Protein AF-A0A7S4BEU7-F1 (afdb_monomer)

Structure (mmCIF, N/CA/C/O backbone):
data_AF-A0A7S4BEU7-F1
#
_entry.id   AF-A0A7S4BEU7-F1
#
loop_
_atom_site.group_PDB
_atom_site.id
_atom_site.type_symbol
_atom_site.label_atom_id
_atom_site.label_alt_id
_atom_site.label_comp_id
_atom_site.label_asym_id
_atom_site.label_entity_id
_atom_site.label_seq_id
_atom_s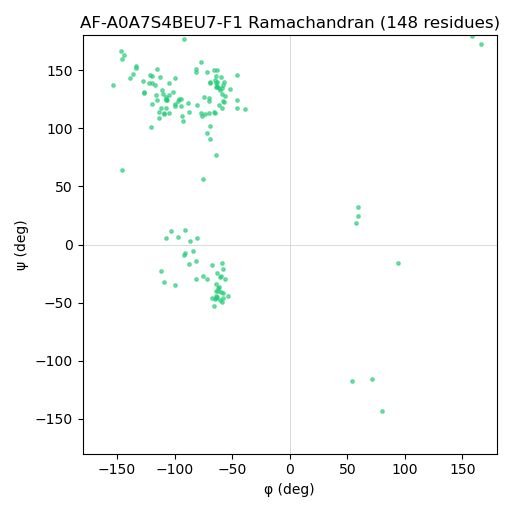ite.pdbx_PDB_ins_code
_atom_site.Cartn_x
_atom_site.Cartn_y
_atom_site.Cartn_z
_atom_site.occupancy
_atom_site.B_iso_or_equiv
_atom_site.auth_seq_id
_atom_site.auth_com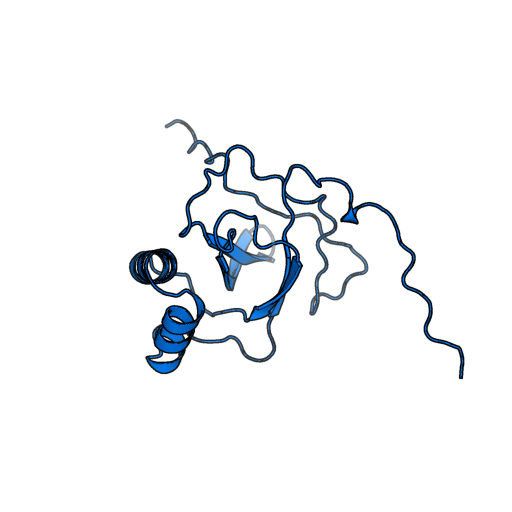p_id
_atom_site.auth_asym_id
_atom_site.auth_atom_id
_atom_site.pdbx_PDB_model_num
ATOM 1 N N . ARG A 1 1 ? 29.710 -9.993 10.370 1.00 42.00 1 ARG A N 1
ATOM 2 C CA . ARG A 1 1 ? 28.308 -9.520 10.460 1.00 42.00 1 ARG A CA 1
ATOM 3 C C . ARG A 1 1 ? 27.492 -10.382 9.515 1.00 42.00 1 ARG A C 1
ATOM 5 O O . ARG A 1 1 ? 27.773 -10.343 8.326 1.00 42.00 1 ARG A O 1
ATOM 12 N N . SER A 1 2 ? 26.581 -11.201 10.029 1.00 31.06 2 SER A N 1
ATOM 13 C CA . SER A 1 2 ? 25.666 -11.975 9.185 1.00 31.06 2 SER A CA 1
ATOM 14 C C . SER A 1 2 ? 24.747 -11.012 8.423 1.00 31.06 2 SER A C 1
ATOM 16 O O . SER A 1 2 ? 24.375 -9.982 8.997 1.00 31.06 2 SER A O 1
ATOM 18 N N . PRO A 1 3 ? 24.414 -11.279 7.148 1.00 35.97 3 PRO A N 1
ATOM 19 C CA . PRO A 1 3 ? 23.461 -10.450 6.422 1.00 35.97 3 PRO A CA 1
ATOM 20 C C . PRO A 1 3 ? 22.110 -10.458 7.155 1.00 35.97 3 PRO A C 1
ATOM 22 O O . PRO A 1 3 ? 21.751 -11.483 7.742 1.00 35.97 3 PRO A O 1
ATOM 25 N N . PRO A 1 4 ? 21.365 -9.337 7.161 1.00 43.34 4 PRO A N 1
ATOM 26 C CA . PRO A 1 4 ? 20.050 -9.291 7.781 1.00 43.34 4 PRO A CA 1
ATOM 27 C C . PRO A 1 4 ? 19.156 -10.337 7.112 1.00 43.34 4 PRO A C 1
ATOM 29 O O . PRO A 1 4 ? 18.917 -10.299 5.904 1.00 43.34 4 PRO A O 1
ATOM 32 N N . GLN A 1 5 ? 18.705 -11.303 7.905 1.00 42.28 5 GLN A N 1
ATOM 33 C CA . GLN A 1 5 ? 17.785 -12.337 7.463 1.00 42.28 5 GLN A CA 1
ATOM 34 C C . GLN A 1 5 ? 16.455 -11.651 7.133 1.00 42.28 5 GLN A C 1
ATOM 36 O O . GLN A 1 5 ? 15.827 -11.055 8.008 1.00 42.28 5 GLN A O 1
ATOM 41 N N . ARG A 1 6 ? 16.061 -11.656 5.853 1.00 52.06 6 ARG A N 1
ATOM 42 C CA . ARG A 1 6 ? 14.767 -11.109 5.423 1.00 52.06 6 ARG A CA 1
ATOM 43 C C . ARG A 1 6 ? 13.663 -11.865 6.162 1.00 52.06 6 ARG A C 1
ATOM 45 O O . ARG A 1 6 ? 13.670 -13.095 6.168 1.00 52.06 6 ARG A O 1
ATOM 52 N N . SER A 1 7 ? 12.736 -11.146 6.788 1.00 58.19 7 SER A N 1
ATOM 53 C CA . SER A 1 7 ? 11.554 -11.776 7.374 1.00 58.19 7 SER A CA 1
ATOM 54 C C . SER A 1 7 ? 10.715 -12.413 6.259 1.00 58.19 7 SER A C 1
ATOM 56 O O . SER A 1 7 ? 10.651 -11.894 5.144 1.00 58.19 7 SER A O 1
ATOM 58 N N . ALA A 1 8 ? 10.074 -13.548 6.546 1.00 64.81 8 ALA A N 1
ATOM 59 C CA . ALA A 1 8 ? 9.297 -14.319 5.565 1.00 64.81 8 ALA A CA 1
ATOM 60 C C . ALA A 1 8 ? 8.140 -13.528 4.912 1.00 64.81 8 ALA A C 1
ATOM 62 O O . ALA A 1 8 ? 7.647 -13.921 3.856 1.00 64.81 8 ALA A O 1
ATOM 63 N N . ASN A 1 9 ? 7.762 -12.393 5.510 1.00 71.25 9 ASN A N 1
ATOM 64 C CA . ASN A 1 9 ? 6.616 -11.564 5.132 1.00 71.25 9 ASN A CA 1
ATOM 65 C C . ASN A 1 9 ? 6.988 -10.376 4.230 1.00 71.25 9 ASN A C 1
ATOM 67 O O . ASN A 1 9 ? 6.144 -9.527 3.961 1.00 71.25 9 ASN A O 1
ATOM 71 N N . VAL A 1 10 ? 8.241 -10.288 3.772 1.00 80.50 10 VAL A N 1
ATOM 72 C CA . VAL A 1 10 ? 8.675 -9.272 2.805 1.00 80.50 10 VAL A CA 1
ATOM 73 C C . VAL A 1 10 ? 8.895 -9.928 1.449 1.00 80.50 10 VAL A C 1
ATOM 75 O O . VAL A 1 10 ? 9.691 -10.861 1.307 1.00 80.50 10 VAL A O 1
ATOM 78 N N . ARG A 1 11 ? 8.208 -9.407 0.433 1.00 81.44 11 ARG A N 1
ATOM 79 C CA . ARG A 1 11 ? 8.355 -9.817 -0.965 1.00 81.44 11 ARG A CA 1
ATOM 80 C C . ARG A 1 11 ? 8.794 -8.625 -1.798 1.00 81.44 11 ARG A C 1
ATOM 82 O O . ARG A 1 11 ? 8.344 -7.507 -1.574 1.00 81.44 11 ARG A O 1
ATOM 89 N N . ILE A 1 12 ? 9.710 -8.884 -2.723 1.00 81.50 12 ILE A N 1
ATOM 90 C CA . ILE A 1 12 ? 10.161 -7.909 -3.709 1.00 81.50 12 ILE A CA 1
ATOM 91 C C . ILE A 1 12 ? 9.738 -8.459 -5.061 1.00 81.50 12 ILE A C 1
ATOM 93 O O . ILE A 1 12 ? 10.088 -9.592 -5.393 1.00 81.50 12 ILE A O 1
ATOM 97 N N . THR A 1 13 ? 8.988 -7.657 -5.804 1.00 79.12 13 THR A N 1
ATOM 98 C CA . THR A 1 13 ? 8.567 -7.971 -7.162 1.00 79.12 13 THR A CA 1
ATOM 99 C C . THR A 1 13 ? 9.394 -7.134 -8.127 1.00 79.12 13 THR A C 1
ATOM 101 O O . THR A 1 13 ? 9.308 -5.908 -8.119 1.00 79.12 13 THR A O 1
ATOM 104 N N . GLU A 1 14 ? 10.234 -7.801 -8.916 1.00 75.75 14 GLU A N 1
ATOM 105 C CA . GLU A 1 14 ? 11.147 -7.153 -9.871 1.00 75.75 14 GLU A CA 1
ATOM 106 C C . GLU A 1 14 ? 10.764 -7.440 -11.327 1.00 75.75 14 GLU A C 1
ATOM 108 O O . GLU A 1 14 ? 11.112 -6.658 -12.210 1.00 75.75 14 GLU A O 1
ATOM 113 N N . SER A 1 15 ? 10.037 -8.533 -11.575 1.00 77.94 15 SER A N 1
ATOM 114 C CA . SER A 1 15 ? 9.605 -8.928 -12.913 1.00 77.94 15 SER A CA 1
ATOM 115 C C . SER A 1 15 ? 8.471 -8.028 -13.396 1.00 77.94 15 SER A C 1
ATOM 117 O O . SER A 1 15 ? 7.486 -7.807 -12.686 1.00 77.94 15 SER A O 1
ATOM 119 N N . ILE A 1 16 ? 8.666 -7.461 -14.581 1.00 80.31 16 ILE A N 1
ATOM 120 C CA . ILE A 1 16 ? 7.751 -6.541 -15.243 1.00 80.31 16 ILE A CA 1
ATOM 121 C C . ILE A 1 16 ? 7.396 -7.132 -16.603 1.00 80.31 16 ILE A C 1
ATOM 123 O O . ILE A 1 16 ? 8.268 -7.633 -17.316 1.00 80.31 16 ILE A O 1
ATOM 127 N N . GLU A 1 17 ? 6.129 -7.027 -16.978 1.00 84.44 17 GLU A N 1
ATOM 128 C CA . GLU A 1 17 ? 5.690 -7.306 -18.335 1.00 84.44 17 GLU A CA 1
ATOM 129 C C . GLU A 1 17 ? 6.329 -6.271 -19.269 1.00 84.44 17 GLU A C 1
ATOM 131 O O . GLU A 1 17 ? 6.044 -5.073 -19.181 1.00 84.44 17 GLU A O 1
ATOM 136 N N . TRP A 1 18 ? 7.233 -6.721 -20.140 1.00 79.19 18 TRP A N 1
ATOM 137 C CA . TRP A 1 18 ? 8.052 -5.840 -20.983 1.00 79.19 18 TRP A CA 1
ATOM 138 C C . TRP A 1 18 ? 7.239 -4.961 -21.936 1.00 79.19 18 TRP A C 1
ATOM 140 O O . TRP A 1 18 ? 7.681 -3.860 -22.263 1.00 79.19 18 TRP A O 1
ATOM 150 N N . ASP A 1 19 ? 6.052 -5.422 -22.333 1.00 84.56 19 ASP A N 1
ATOM 151 C CA . ASP A 1 19 ? 5.138 -4.688 -23.211 1.00 84.56 19 ASP A CA 1
ATOM 152 C C . ASP A 1 19 ? 4.251 -3.687 -22.446 1.00 84.56 19 ASP A C 1
ATOM 154 O O . ASP A 1 19 ? 3.524 -2.893 -23.053 1.00 84.56 19 ASP A O 1
ATOM 158 N N . SER A 1 20 ? 4.312 -3.678 -21.109 1.00 83.88 20 SER A N 1
ATOM 159 C CA . SER A 1 20 ? 3.570 -2.715 -20.297 1.00 83.88 20 SER A CA 1
ATOM 160 C C . SER A 1 20 ? 4.159 -1.303 -20.400 1.00 83.88 20 SER A C 1
ATOM 162 O O . SER A 1 20 ? 5.357 -1.075 -20.578 1.00 83.88 20 SER A O 1
ATOM 164 N N . SER A 1 21 ? 3.290 -0.300 -20.284 1.00 84.81 21 SER A N 1
ATOM 165 C CA . SER A 1 21 ? 3.704 1.103 -20.321 1.00 84.81 21 SER A CA 1
ATOM 166 C C . SER A 1 21 ? 4.502 1.474 -19.073 1.00 84.81 21 SER A C 1
ATOM 168 O O . SER A 1 21 ? 4.079 1.189 -17.959 1.00 84.81 21 SER A O 1
ATOM 170 N N . LEU A 1 22 ? 5.563 2.275 -19.219 1.00 80.44 22 LEU A N 1
ATOM 171 C CA . LEU A 1 22 ? 6.278 2.861 -18.072 1.00 80.44 22 LEU A CA 1
ATOM 172 C C . LEU A 1 22 ? 5.382 3.717 -17.155 1.00 80.44 22 LEU A C 1
ATOM 174 O O . LEU A 1 22 ? 5.732 3.952 -16.001 1.00 80.44 22 LEU A O 1
ATOM 178 N N . ARG A 1 23 ? 4.241 4.213 -17.656 1.00 84.25 23 ARG A N 1
ATOM 179 C CA . ARG A 1 23 ? 3.257 4.976 -16.862 1.00 84.25 23 ARG A CA 1
ATOM 180 C C . 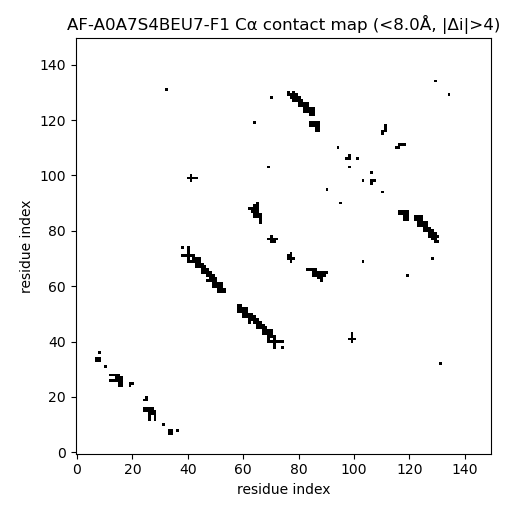ARG A 1 23 ? 2.231 4.091 -16.156 1.00 84.25 23 ARG A C 1
ATOM 182 O O . ARG A 1 23 ? 1.546 4.573 -15.263 1.00 84.25 23 ARG A O 1
ATOM 189 N N . SER A 1 24 ? 2.109 2.839 -16.577 1.00 86.69 24 SER A N 1
ATOM 190 C CA . SER A 1 24 ? 1.191 1.847 -16.023 1.00 86.69 24 SER A CA 1
ATOM 191 C C . SER A 1 24 ? 1.864 0.472 -16.087 1.00 86.69 24 SER A C 1
ATOM 193 O O . SER A 1 24 ? 1.420 -0.379 -16.864 1.00 86.69 24 SER A O 1
ATOM 195 N N . PRO A 1 25 ? 2.975 0.287 -15.350 1.00 88.25 25 PRO A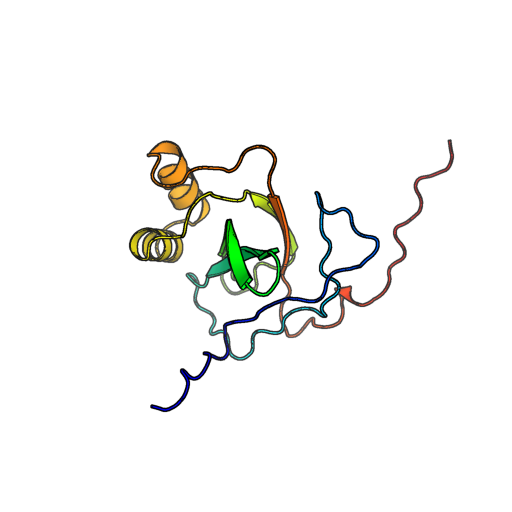 N 1
ATOM 196 C CA . PRO A 1 25 ? 3.719 -0.960 -15.374 1.00 88.25 25 PRO A CA 1
ATOM 197 C C . PRO A 1 25 ? 2.842 -2.092 -14.845 1.00 88.25 25 PRO A C 1
ATOM 199 O O . PRO A 1 25 ? 2.096 -1.914 -13.878 1.00 88.25 25 PRO A O 1
ATOM 202 N N . VAL A 1 26 ? 2.943 -3.250 -15.484 1.00 87.94 26 VAL A N 1
ATOM 203 C CA . VAL A 1 26 ? 2.300 -4.482 -15.032 1.00 87.94 26 VAL A CA 1
ATOM 204 C C . VAL A 1 26 ? 3.400 -5.413 -14.561 1.00 87.94 26 VAL A C 1
ATOM 206 O O . VAL A 1 26 ? 4.393 -5.614 -15.254 1.00 87.94 26 VAL A O 1
ATOM 209 N N . TRP A 1 27 ? 3.245 -5.952 -13.359 1.00 85.25 27 TRP A N 1
ATOM 210 C CA . TRP A 1 27 ? 4.177 -6.935 -12.828 1.00 85.25 27 TRP A CA 1
ATOM 211 C C . TRP A 1 27 ? 3.639 -8.328 -13.136 1.00 85.25 27 TRP A C 1
ATOM 213 O O . TRP A 1 27 ? 2.547 -8.681 -12.697 1.00 85.25 27 TRP A O 1
ATOM 223 N N . ASP A 1 28 ? 4.409 -9.101 -13.897 1.00 73.75 28 ASP A N 1
ATOM 224 C CA . ASP A 1 28 ? 4.078 -10.456 -14.358 1.00 73.75 28 ASP A CA 1
ATOM 225 C C . ASP A 1 28 ? 4.475 -11.540 -13.344 1.00 73.75 28 ASP A C 1
ATOM 227 O O . ASP A 1 28 ? 4.326 -12.739 -13.593 1.00 73.75 28 ASP A O 1
ATOM 231 N N . SER A 1 29 ? 4.994 -11.140 -12.179 1.00 65.50 29 SER A N 1
ATOM 232 C CA . SER A 1 29 ? 5.332 -12.091 -11.132 1.00 65.50 29 SER A CA 1
ATOM 233 C C . SER A 1 29 ? 4.086 -12.851 -10.689 1.00 65.50 29 SER A C 1
ATOM 235 O O . SER A 1 29 ? 3.071 -12.232 -10.362 1.00 65.50 29 SER A O 1
ATOM 237 N N . LEU A 1 30 ? 4.206 -14.177 -10.588 1.00 63.50 30 LEU A N 1
ATOM 238 C CA . LEU A 1 30 ? 3.213 -15.035 -9.941 1.00 63.50 30 LEU A CA 1
ATOM 239 C C . LEU A 1 30 ? 2.770 -14.435 -8.599 1.00 63.50 30 LEU A C 1
ATOM 241 O O . LEU A 1 30 ? 3.580 -13.828 -7.889 1.00 63.50 30 LEU A O 1
ATOM 245 N N . ALA A 1 31 ? 1.496 -14.634 -8.248 1.00 67.50 31 ALA A N 1
ATOM 246 C CA . ALA A 1 31 ? 0.911 -14.105 -7.022 1.00 67.50 31 ALA A CA 1
ATOM 247 C C . ALA A 1 31 ? 1.832 -14.347 -5.812 1.00 67.50 31 ALA A C 1
ATOM 249 O O . ALA A 1 31 ? 2.252 -15.471 -5.520 1.00 67.50 31 ALA A O 1
ATOM 250 N N . ALA A 1 32 ? 2.171 -13.266 -5.108 1.00 73.44 32 ALA A N 1
ATOM 251 C CA . ALA A 1 32 ? 3.083 -13.325 -3.980 1.00 73.44 32 ALA A CA 1
ATOM 252 C C . ALA A 1 32 ? 2.427 -14.072 -2.809 1.00 73.44 32 ALA A C 1
ATOM 254 O O . ALA A 1 32 ? 1.612 -13.517 -2.075 1.00 73.44 32 ALA A O 1
ATOM 255 N N . HIS A 1 33 ? 2.805 -15.334 -2.604 1.00 75.12 33 HIS A N 1
ATOM 256 C CA . HIS A 1 33 ? 2.319 -16.108 -1.467 1.00 75.12 33 HIS A CA 1
ATOM 257 C C . HIS A 1 33 ? 3.059 -15.698 -0.180 1.00 75.12 33 HIS A C 1
ATOM 259 O O . HIS A 1 33 ? 4.273 -15.911 -0.018 1.00 75.12 33 HIS A O 1
ATOM 265 N N . LEU A 1 34 ? 2.310 -15.088 0.742 1.00 76.81 34 LEU A N 1
ATOM 266 C CA . LEU A 1 34 ? 2.740 -14.794 2.106 1.00 76.81 34 LEU A CA 1
ATOM 267 C C . LEU A 1 34 ? 2.316 -15.956 3.008 1.00 76.81 34 LEU A C 1
ATOM 269 O O . LEU A 1 34 ? 1.136 -16.135 3.296 1.00 76.81 34 LEU A O 1
ATOM 273 N N . GLN A 1 35 ? 3.282 -16.776 3.414 1.00 72.19 35 GLN A N 1
ATOM 274 C CA . GLN A 1 35 ? 3.020 -17.929 4.272 1.00 72.19 35 GLN A CA 1
ATOM 275 C C . GLN A 1 35 ? 2.916 -17.504 5.735 1.00 72.19 35 GLN A C 1
ATOM 277 O O . GLN A 1 35 ? 3.611 -16.589 6.172 1.00 72.19 35 GLN A O 1
ATOM 282 N N . SER A 1 36 ? 2.095 -18.226 6.499 1.00 76.62 36 SER A N 1
ATOM 283 C CA . SER A 1 36 ? 2.020 -18.093 7.959 1.00 76.62 36 SER A CA 1
ATOM 284 C C . SER A 1 36 ? 1.631 -16.693 8.449 1.00 76.62 36 SER A C 1
ATOM 286 O O . SER A 1 36 ? 2.074 -16.273 9.515 1.00 76.62 36 SER A O 1
ATOM 288 N N . VAL A 1 37 ? 0.800 -15.970 7.690 1.00 79.75 37 VAL A N 1
ATOM 289 C CA . VAL A 1 37 ? 0.192 -14.718 8.159 1.00 79.75 37 VAL A CA 1
ATOM 290 C C . VAL A 1 37 ? -0.893 -15.076 9.182 1.00 79.75 37 VAL A C 1
ATOM 292 O O . VAL A 1 37 ? -1.882 -15.708 8.801 1.00 79.75 37 VAL A O 1
ATOM 295 N N . PRO A 1 38 ? -0.727 -14.741 10.475 1.00 81.25 38 PRO A N 1
ATOM 296 C CA . PRO A 1 38 ? -1.745 -15.029 11.476 1.00 81.25 38 PRO A CA 1
ATOM 297 C C . PRO A 1 38 ? -3.013 -14.219 11.190 1.00 81.25 38 PRO A C 1
ATOM 299 O O . PRO A 1 38 ? -2.955 -13.112 10.651 1.00 81.25 38 PRO A O 1
ATOM 302 N N . LEU A 1 39 ? -4.169 -14.765 11.577 1.00 83.69 39 LEU A N 1
ATOM 303 C CA . LEU A 1 39 ? -5.428 -14.028 11.535 1.00 83.69 39 LEU A CA 1
ATOM 304 C C . LEU A 1 39 ? -5.403 -12.927 12.603 1.00 83.69 39 LEU A C 1
ATOM 306 O O . LEU A 1 39 ? -5.798 -13.133 13.749 1.00 83.69 39 LEU A O 1
ATOM 310 N N . GLU A 1 40 ? -4.945 -11.748 12.204 1.00 86.12 40 GLU A N 1
ATOM 311 C CA . GLU A 1 40 ? -4.920 -10.544 13.024 1.00 86.12 40 GLU A CA 1
ATOM 312 C C . GLU A 1 40 ? -5.764 -9.472 12.341 1.00 86.12 40 GLU A C 1
ATOM 314 O O . GLU A 1 40 ? -5.485 -9.076 11.212 1.00 86.12 40 GLU A O 1
ATOM 319 N N . LYS A 1 41 ? -6.801 -8.970 13.023 1.00 82.69 41 LYS A N 1
ATOM 320 C CA . LYS A 1 41 ? -7.714 -7.963 12.446 1.00 82.69 41 LYS A CA 1
ATOM 321 C C . LYS A 1 41 ? -6.988 -6.700 11.964 1.00 82.69 41 LYS A C 1
ATOM 323 O O . LYS A 1 41 ? -7.438 -6.079 11.012 1.00 82.69 41 LYS A O 1
ATOM 328 N N . GLY A 1 42 ? -5.871 -6.358 12.605 1.00 86.94 42 GLY A N 1
ATOM 329 C CA . GLY A 1 42 ? -5.011 -5.233 12.241 1.00 86.94 42 GLY A CA 1
ATOM 330 C C . GLY A 1 42 ? -3.889 -5.581 11.257 1.00 86.94 42 GLY A C 1
ATOM 331 O O . GLY A 1 42 ? -2.950 -4.803 11.124 1.00 86.94 42 GLY A O 1
ATOM 332 N N . ALA A 1 43 ? -3.895 -6.746 10.602 1.00 91.12 43 ALA A N 1
ATOM 333 C CA . ALA A 1 43 ? -2.863 -7.071 9.620 1.00 91.12 43 ALA A CA 1
ATOM 334 C C . ALA A 1 43 ? -3.021 -6.197 8.365 1.00 91.12 43 ALA A C 1
ATOM 336 O O . ALA A 1 43 ? -4.066 -6.204 7.708 1.00 91.12 43 ALA A O 1
ATOM 337 N N . LEU A 1 44 ? -1.959 -5.466 8.017 1.00 93.69 44 LEU A N 1
ATOM 338 C CA . LEU A 1 44 ? -1.916 -4.576 6.859 1.00 93.69 44 LEU A CA 1
ATOM 339 C C . LEU A 1 44 ? -0.967 -5.130 5.797 1.00 93.69 44 LEU A C 1
ATOM 341 O O . LEU A 1 44 ? 0.179 -5.475 6.086 1.00 93.69 44 LEU A O 1
ATOM 345 N N . LEU A 1 45 ? -1.423 -5.143 4.551 1.00 93.06 45 LEU A N 1
ATOM 346 C CA . LEU A 1 45 ? -0.567 -5.229 3.381 1.00 93.06 45 LEU A CA 1
ATOM 347 C C . LEU A 1 45 ? -0.025 -3.831 3.108 1.00 93.06 45 LEU A C 1
ATOM 349 O O . LEU A 1 45 ? -0.802 -2.915 2.860 1.00 93.06 45 LEU A O 1
ATOM 353 N N . VAL A 1 46 ? 1.296 -3.673 3.129 1.00 94.44 46 VAL A N 1
ATOM 354 C CA . VAL A 1 46 ? 1.961 -2.431 2.725 1.00 94.44 46 VAL A CA 1
ATOM 355 C C . VAL A 1 46 ? 2.643 -2.663 1.386 1.00 94.44 46 VAL A C 1
ATOM 357 O O . VAL A 1 46 ? 3.460 -3.572 1.252 1.00 94.44 46 VAL A O 1
ATOM 360 N N . VAL A 1 47 ? 2.320 -1.824 0.407 1.00 94.25 47 VAL A N 1
ATOM 361 C CA . VAL A 1 47 ? 2.960 -1.827 -0.911 1.00 94.25 47 VAL A CA 1
ATOM 362 C C . VAL A 1 47 ? 3.856 -0.600 -0.995 1.00 94.25 47 VAL A C 1
ATOM 364 O O . VAL A 1 47 ? 3.368 0.524 -0.917 1.00 94.25 47 VAL A O 1
ATOM 367 N N . ASP A 1 48 ? 5.162 -0.815 -1.148 1.00 94.00 48 ASP A N 1
ATOM 368 C CA . ASP A 1 48 ? 6.167 0.238 -1.332 1.00 94.00 48 ASP A CA 1
ATOM 369 C C . ASP A 1 48 ? 6.689 0.190 -2.773 1.00 94.00 48 ASP A C 1
ATOM 371 O O . ASP A 1 48 ? 7.336 -0.779 -3.177 1.00 94.00 48 ASP A O 1
ATOM 375 N N . LEU A 1 49 ? 6.394 1.225 -3.560 1.00 92.25 49 LEU A N 1
ATOM 376 C CA . LEU A 1 49 ? 6.801 1.318 -4.958 1.00 92.25 49 LEU A CA 1
ATOM 377 C C . LEU A 1 49 ? 8.101 2.103 -5.081 1.00 92.25 49 LEU A C 1
ATOM 379 O O . LEU A 1 49 ? 8.208 3.268 -4.680 1.00 92.25 49 LEU A O 1
ATOM 383 N N . ARG A 1 50 ? 9.091 1.477 -5.718 1.00 90.88 50 ARG A N 1
ATOM 384 C CA . ARG A 1 50 ? 10.404 2.071 -5.965 1.00 90.88 50 ARG A CA 1
ATOM 385 C C . ARG A 1 50 ? 10.774 1.970 -7.433 1.00 90.88 50 ARG A C 1
ATOM 387 O O . ARG A 1 50 ? 10.555 0.951 -8.072 1.00 90.88 50 ARG A O 1
ATOM 394 N N . CYS A 1 51 ? 11.396 3.026 -7.941 1.00 87.00 51 CYS A N 1
ATOM 395 C CA . CYS A 1 51 ? 11.987 3.048 -9.267 1.00 87.00 51 CYS A CA 1
ATOM 396 C C . CYS A 1 51 ? 13.485 2.762 -9.151 1.00 87.00 51 CYS A C 1
ATOM 398 O O . CYS A 1 51 ? 14.211 3.471 -8.442 1.00 87.00 51 CYS A O 1
ATOM 400 N N . LEU A 1 52 ? 13.952 1.731 -9.854 1.00 86.00 52 LEU A N 1
ATOM 401 C CA . LEU A 1 52 ? 15.374 1.474 -10.028 1.00 86.00 52 LEU A CA 1
ATOM 402 C C . LEU A 1 52 ? 15.931 2.449 -11.064 1.00 86.00 52 LEU A C 1
ATOM 404 O O . LEU A 1 52 ? 15.644 2.362 -12.252 1.00 86.00 52 LEU A O 1
ATOM 408 N N . THR A 1 53 ? 16.755 3.382 -10.607 1.00 84.31 53 THR A N 1
ATOM 409 C CA . THR A 1 53 ? 17.492 4.289 -11.483 1.00 84.31 53 THR A CA 1
ATOM 410 C C . THR A 1 53 ? 18.921 3.778 -11.631 1.00 84.31 53 THR A C 1
ATOM 412 O O . THR A 1 53 ? 19.643 3.673 -10.636 1.00 84.31 53 THR A O 1
ATOM 415 N N . GLN A 1 54 ? 19.344 3.500 -12.864 1.00 81.56 54 GLN A N 1
ATOM 416 C CA . GLN A 1 54 ? 20.740 3.218 -13.195 1.00 81.56 54 GLN A CA 1
ATOM 417 C C . GLN A 1 54 ? 21.319 4.398 -13.984 1.00 81.56 54 GLN A C 1
ATOM 419 O O . GLN A 1 54 ? 20.905 4.663 -15.110 1.00 81.56 54 GLN A O 1
ATOM 424 N N . ILE A 1 55 ? 22.269 5.120 -13.387 1.00 77.44 55 ILE A N 1
ATOM 425 C CA . ILE A 1 55 ? 23.007 6.203 -14.049 1.00 77.44 55 ILE A CA 1
ATOM 426 C C . ILE A 1 55 ? 24.458 5.746 -14.166 1.00 77.44 55 ILE A C 1
ATOM 428 O O . ILE A 1 55 ? 25.170 5.677 -13.164 1.00 77.44 55 ILE A O 1
ATOM 432 N N . ARG A 1 56 ? 24.899 5.430 -15.391 1.00 84.81 56 ARG A N 1
ATOM 433 C CA . ARG A 1 56 ? 26.194 4.775 -15.655 1.00 84.81 56 ARG A CA 1
ATOM 434 C C . ARG A 1 56 ? 26.318 3.474 -14.838 1.00 84.81 56 ARG A C 1
ATOM 436 O O . ARG A 1 56 ? 25.504 2.572 -15.020 1.00 84.81 56 ARG A O 1
ATOM 443 N N . GLU A 1 57 ? 27.294 3.401 -13.934 1.00 83.25 57 GLU A N 1
ATOM 444 C CA . GLU A 1 57 ? 27.563 2.260 -13.046 1.00 83.25 57 GLU A CA 1
ATOM 445 C C . GLU A 1 57 ? 26.844 2.365 -11.687 1.00 83.25 57 GLU A C 1
ATOM 447 O O . GLU A 1 57 ? 26.818 1.404 -10.920 1.00 83.25 57 GLU A O 1
ATOM 452 N N . ALA A 1 58 ? 26.225 3.508 -11.371 1.00 80.75 58 ALA A N 1
ATOM 453 C CA . ALA A 1 58 ? 25.539 3.709 -10.100 1.00 80.75 58 ALA A CA 1
ATOM 454 C C . ALA A 1 58 ? 24.075 3.253 -10.186 1.00 80.75 58 ALA A C 1
ATOM 456 O O . ALA A 1 58 ? 23.289 3.778 -10.980 1.00 80.75 58 ALA A O 1
ATOM 457 N N . ARG A 1 59 ? 23.695 2.305 -9.323 1.00 86.00 59 ARG A N 1
ATOM 458 C CA . ARG A 1 59 ? 22.305 1.868 -9.124 1.00 86.00 59 ARG A CA 1
ATOM 459 C C . ARG A 1 59 ? 21.737 2.497 -7.857 1.00 86.00 59 ARG A C 1
ATOM 461 O O . ARG A 1 59 ? 22.357 2.435 -6.800 1.00 86.00 59 ARG A O 1
ATOM 468 N N . SER A 1 60 ? 20.548 3.083 -7.958 1.00 87.94 60 SER A N 1
ATOM 469 C CA . SER A 1 60 ? 19.823 3.649 -6.816 1.00 87.94 60 SER A CA 1
ATOM 470 C C . SER A 1 60 ? 18.335 3.322 -6.901 1.00 87.94 60 SER A C 1
ATOM 472 O O . SER A 1 60 ? 17.764 3.306 -7.988 1.00 87.94 60 SER A O 1
ATOM 474 N N . LEU A 1 61 ? 17.704 3.066 -5.755 1.00 88.75 61 LEU A N 1
ATOM 475 C CA . LEU A 1 61 ? 16.255 2.897 -5.650 1.00 88.75 61 LEU A CA 1
ATOM 476 C C . LEU A 1 61 ? 15.643 4.201 -5.148 1.00 88.75 61 LEU A C 1
ATOM 478 O O . LEU A 1 61 ? 15.960 4.645 -4.044 1.00 88.75 61 LEU A O 1
ATOM 482 N N . LYS A 1 62 ? 14.762 4.801 -5.947 1.00 90.62 62 LYS A N 1
ATOM 483 C CA . LYS A 1 62 ? 14.051 6.030 -5.587 1.00 90.62 62 LYS A CA 1
ATOM 484 C C . LYS A 1 62 ? 12.600 5.716 -5.220 1.00 90.62 62 LYS A C 1
ATOM 486 O O . LYS A 1 62 ? 11.923 5.075 -6.026 1.00 90.62 62 LYS A O 1
ATOM 491 N N . PRO A 1 63 ? 12.096 6.171 -4.061 1.00 92.12 63 PRO A N 1
ATOM 492 C CA . PRO A 1 63 ? 10.694 5.983 -3.699 1.00 92.12 63 PRO A CA 1
ATOM 493 C C . PRO A 1 63 ? 9.794 6.691 -4.716 1.00 92.12 63 PRO A C 1
ATOM 495 O O . PRO A 1 63 ? 10.089 7.814 -5.124 1.00 92.12 63 PRO A O 1
ATOM 498 N N . GLN A 1 64 ? 8.737 6.013 -5.155 1.00 92.56 64 GLN A N 1
ATOM 499 C CA . GLN A 1 64 ? 7.718 6.562 -6.057 1.00 92.56 64 GLN A CA 1
ATOM 500 C C . GLN A 1 64 ? 6.396 6.790 -5.331 1.00 92.56 64 GLN A C 1
ATOM 502 O O . GLN A 1 64 ? 5.701 7.751 -5.631 1.00 92.56 64 GLN A O 1
ATOM 507 N N . GLY A 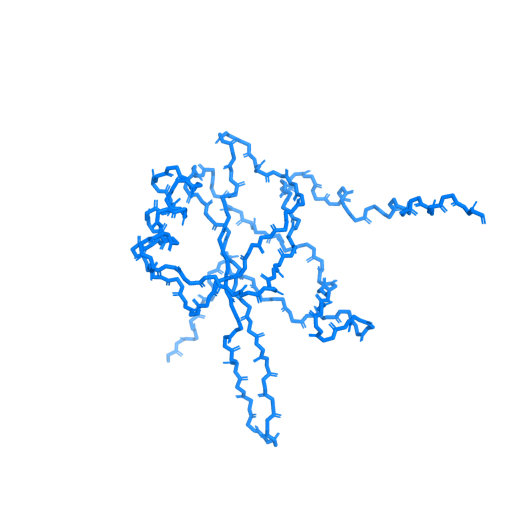1 65 ? 6.085 5.951 -4.348 1.00 95.19 65 GLY A N 1
ATOM 508 C CA . GLY A 1 65 ? 4.912 6.079 -3.500 1.00 9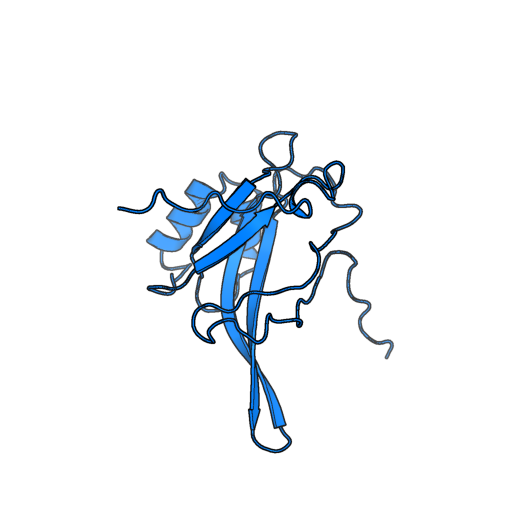5.19 65 GLY A CA 1
ATOM 509 C C . GLY A 1 65 ? 4.672 4.792 -2.733 1.00 95.19 65 GLY A C 1
ATOM 510 O O . GLY A 1 65 ? 5.331 3.784 -2.975 1.00 95.19 65 GLY A O 1
ATOM 511 N N . TRP A 1 66 ? 3.721 4.819 -1.815 1.00 96.75 66 TRP A N 1
ATOM 512 C CA . TRP A 1 66 ? 3.341 3.641 -1.051 1.00 96.75 66 TRP A CA 1
ATOM 513 C C . TRP A 1 66 ? 1.841 3.632 -0.778 1.00 96.75 66 TRP A C 1
ATOM 515 O O . TRP A 1 66 ? 1.171 4.656 -0.902 1.00 96.75 66 TRP A O 1
ATOM 525 N N . THR A 1 67 ? 1.307 2.481 -0.398 1.00 96.81 67 THR A N 1
ATOM 526 C CA . THR A 1 67 ? -0.066 2.359 0.095 1.00 96.81 67 THR A CA 1
ATOM 527 C C . THR A 1 67 ? -0.165 1.264 1.151 1.00 96.81 67 THR A C 1
ATOM 529 O O . THR A 1 67 ? 0.768 0.475 1.325 1.00 96.81 67 THR A O 1
ATOM 532 N N . ALA A 1 68 ? -1.281 1.232 1.871 1.00 96.06 68 ALA A N 1
ATOM 533 C CA . ALA A 1 68 ? -1.600 0.186 2.833 1.00 96.06 68 ALA A CA 1
ATOM 534 C C . ALA A 1 68 ? -3.040 -0.294 2.637 1.00 96.06 68 ALA A C 1
ATOM 536 O O . ALA A 1 68 ? -3.881 0.462 2.156 1.00 96.06 68 ALA A O 1
ATOM 537 N N . PHE A 1 69 ? -3.321 -1.540 3.012 1.00 95.38 69 PHE A N 1
ATOM 538 C CA . PHE A 1 69 ? -4.651 -2.133 2.898 1.00 95.38 69 PHE A CA 1
ATOM 539 C C . PHE A 1 69 ? -4.864 -3.248 3.936 1.00 95.38 69 PHE A C 1
ATOM 541 O O . PHE A 1 69 ? -3.953 -4.056 4.130 1.00 95.38 69 PHE A O 1
ATOM 548 N N . PRO A 1 70 ? -6.028 -3.341 4.605 1.00 94.50 70 PRO A N 1
ATOM 549 C CA . PRO A 1 70 ? -6.298 -4.405 5.568 1.00 94.50 70 PRO A CA 1
ATOM 550 C C . PRO A 1 70 ? -6.458 -5.760 4.872 1.00 94.50 70 PRO A C 1
ATOM 552 O O . PRO A 1 70 ? -7.281 -5.923 3.969 1.00 94.50 70 PRO A O 1
ATOM 555 N N . ILE A 1 71 ? -5.685 -6.750 5.327 1.00 93.31 71 ILE A N 1
ATOM 556 C CA . ILE A 1 71 ? -5.674 -8.105 4.752 1.00 93.31 71 ILE A CA 1
ATOM 557 C C . ILE A 1 71 ? -6.951 -8.868 5.104 1.00 93.31 71 ILE A C 1
ATOM 559 O O . ILE A 1 71 ? -7.390 -9.712 4.326 1.00 93.31 71 ILE A O 1
ATOM 563 N N . PHE A 1 72 ? -7.568 -8.572 6.249 1.00 92.31 72 PHE A N 1
ATOM 564 C CA . PHE A 1 72 ? -8.749 -9.277 6.739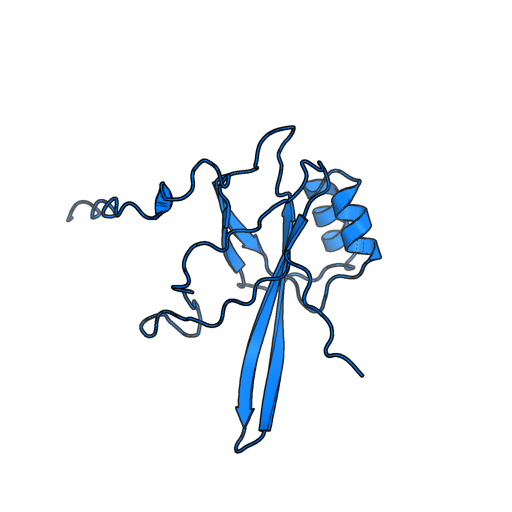 1.00 92.31 72 PHE A CA 1
ATOM 565 C C . PHE A 1 72 ? -9.946 -8.342 6.898 1.00 92.31 72 PHE A C 1
ATOM 567 O O . PHE A 1 72 ? -9.815 -7.194 7.319 1.00 92.31 72 PHE A O 1
ATOM 574 N N . LYS A 1 73 ? -11.138 -8.872 6.617 1.00 89.38 73 LYS A N 1
ATOM 575 C CA . LYS A 1 73 ? -12.427 -8.249 6.922 1.00 89.38 73 LYS A CA 1
ATOM 576 C C . LYS A 1 73 ? -13.199 -9.190 7.841 1.00 89.38 73 LYS A C 1
ATOM 578 O O . LYS A 1 73 ? -13.748 -10.203 7.412 1.00 89.38 73 LYS A O 1
ATOM 583 N N . GLY A 1 74 ? -13.202 -8.880 9.136 1.00 87.94 74 GLY A N 1
ATOM 584 C CA . GLY A 1 74 ? -13.718 -9.792 10.156 1.00 87.94 74 GLY A CA 1
ATOM 585 C C . GLY A 1 74 ? -12.781 -10.984 10.357 1.00 87.94 74 GLY A C 1
ATOM 586 O O . GLY A 1 74 ? -11.661 -10.805 10.825 1.00 87.94 74 GLY A O 1
ATOM 587 N N . THR A 1 75 ? -13.250 -12.191 10.041 1.00 88.19 75 THR A N 1
ATOM 588 C CA . THR A 1 75 ? -12.484 -13.449 10.167 1.00 88.19 75 THR A CA 1
ATOM 589 C C . THR A 1 75 ? -12.059 -14.031 8.820 1.00 88.19 75 THR A C 1
ATOM 591 O O . THR A 1 75 ? -11.552 -15.147 8.774 1.00 88.19 75 THR A O 1
ATOM 594 N N . LEU A 1 76 ? -12.312 -13.314 7.725 1.00 90.38 76 LEU A N 1
ATOM 595 C CA . LEU A 1 76 ? -12.025 -13.756 6.364 1.00 90.38 76 LEU A CA 1
ATOM 596 C C . LEU A 1 76 ? -10.966 -12.854 5.741 1.00 90.38 76 LEU A C 1
ATOM 598 O O . LEU A 1 76 ? -10.891 -11.666 6.069 1.00 90.38 76 LEU A O 1
ATOM 602 N N . VAL A 1 77 ? -10.176 -13.401 4.816 1.00 91.50 77 VAL A N 1
ATOM 603 C CA . VAL A 1 77 ? -9.321 -12.586 3.947 1.00 91.50 77 VAL A CA 1
ATOM 604 C C . VAL A 1 77 ? -10.211 -11.618 3.173 1.00 91.50 77 VAL A C 1
ATOM 606 O O . VAL A 1 77 ? -11.260 -11.996 2.649 1.00 91.50 77 VAL A O 1
ATOM 609 N N . ASN A 1 78 ? -9.794 -10.358 3.109 1.00 93.44 78 ASN A N 1
ATOM 610 C CA . ASN A 1 78 ? -10.463 -9.282 2.393 1.00 93.44 78 ASN A CA 1
ATOM 611 C C . ASN A 1 78 ? -10.239 -9.423 0.877 1.00 93.44 78 ASN A C 1
ATOM 613 O O . ASN A 1 78 ? -9.668 -8.549 0.225 1.00 93.44 78 ASN A O 1
ATOM 617 N N . ALA A 1 79 ? -10.617 -10.578 0.331 1.00 92.62 79 ALA A N 1
ATOM 618 C CA . ALA A 1 79 ? -10.262 -10.983 -1.016 1.00 92.62 79 ALA A CA 1
ATOM 619 C C . ALA A 1 79 ? -10.970 -10.132 -2.077 1.00 92.62 79 ALA A C 1
ATOM 621 O O . ALA A 1 79 ? -12.157 -9.832 -1.953 1.00 92.62 79 ALA A O 1
ATOM 622 N N . GLY A 1 80 ? -10.250 -9.772 -3.136 1.00 92.00 80 GLY A N 1
ATOM 623 C CA . GLY A 1 80 ? -10.766 -8.931 -4.211 1.00 92.00 80 GLY A CA 1
ATOM 624 C C . GLY A 1 80 ? -9.669 -8.240 -5.012 1.00 92.00 80 GLY A C 1
ATOM 625 O O . GLY A 1 80 ? -8.480 -8.392 -4.732 1.00 92.00 80 GLY A O 1
ATOM 626 N N . ILE A 1 81 ? -10.096 -7.472 -6.012 1.00 92.12 81 ILE A N 1
ATOM 627 C CA . ILE A 1 81 ? -9.230 -6.619 -6.827 1.00 92.12 81 ILE A CA 1
ATOM 628 C C . ILE A 1 81 ? -9.503 -5.174 -6.420 1.00 92.12 81 ILE A C 1
ATOM 630 O O . ILE A 1 81 ? -10.648 -4.722 -6.461 1.00 92.12 81 ILE A O 1
ATOM 634 N N . TYR A 1 82 ? -8.457 -4.458 -6.026 1.00 94.06 82 TYR A N 1
ATOM 635 C CA . TYR A 1 82 ? -8.557 -3.117 -5.467 1.00 94.06 82 TYR A CA 1
ATOM 636 C C . TYR A 1 82 ? -7.657 -2.159 -6.225 1.00 94.06 82 TYR A C 1
ATOM 638 O O . TYR A 1 82 ? -6.470 -2.423 -6.400 1.00 94.06 82 TYR A O 1
ATOM 646 N N . GLN A 1 83 ? -8.210 -1.015 -6.616 1.00 95.31 83 GLN A N 1
ATOM 647 C CA . GLN A 1 83 ? -7.427 0.131 -7.053 1.00 95.31 83 GLN A CA 1
ATOM 648 C C . GLN A 1 83 ? -7.195 1.043 -5.849 1.00 95.31 83 GLN A C 1
ATOM 650 O O . GLN A 1 83 ? -8.127 1.664 -5.340 1.00 95.31 83 GLN A O 1
ATOM 655 N N . LEU A 1 84 ? -5.952 1.103 -5.383 1.00 95.69 84 LEU A N 1
ATOM 656 C CA . LEU A 1 84 ? -5.572 1.843 -4.188 1.00 95.69 84 LEU A CA 1
ATOM 657 C C . LEU A 1 84 ? -4.838 3.135 -4.553 1.00 95.69 84 LEU A C 1
ATOM 659 O O . LEU A 1 84 ? -3.978 3.121 -5.441 1.00 95.69 84 LEU A O 1
ATOM 663 N N . PRO A 1 85 ? -5.119 4.249 -3.857 1.00 95.81 85 PRO A N 1
ATOM 664 C CA . PRO A 1 85 ? -4.340 5.468 -4.008 1.00 95.81 85 PRO A CA 1
ATOM 665 C C . PRO A 1 85 ? -2.892 5.250 -3.562 1.00 95.81 85 PRO A C 1
ATOM 667 O O . PRO A 1 85 ? -2.626 4.461 -2.652 1.00 95.81 85 PRO A O 1
ATOM 670 N N . LEU A 1 86 ? -1.965 5.994 -4.165 1.00 96.81 86 LEU A N 1
ATOM 671 C CA . LEU A 1 86 ? -0.583 6.059 -3.701 1.00 96.81 86 LEU A CA 1
ATOM 672 C C . LEU A 1 86 ? -0.338 7.322 -2.879 1.00 96.81 86 LEU A C 1
ATOM 674 O O . LEU A 1 86 ? -0.832 8.405 -3.188 1.00 96.81 86 LEU A O 1
ATOM 678 N N . PHE A 1 87 ? 0.480 7.185 -1.846 1.00 96.88 87 PHE A N 1
ATOM 679 C CA . PHE A 1 87 ? 0.886 8.262 -0.959 1.00 96.88 87 PHE A CA 1
ATOM 680 C C . PHE A 1 87 ? 2.372 8.556 -1.127 1.00 96.88 87 PHE A C 1
ATOM 682 O O . PHE A 1 87 ? 3.190 7.664 -1.353 1.00 96.88 87 PHE A O 1
ATOM 689 N N . SER A 1 88 ? 2.728 9.832 -1.024 1.00 95.50 88 SER A N 1
ATOM 690 C CA . SER A 1 88 ? 4.118 10.276 -1.105 1.00 95.50 88 SER A CA 1
ATOM 691 C C . SER A 1 88 ? 4.874 10.001 0.199 1.00 95.50 88 SER A C 1
ATOM 693 O O . SER A 1 88 ? 4.279 9.923 1.276 1.00 95.50 88 SER A O 1
ATOM 695 N N . GLY A 1 89 ? 6.201 9.907 0.109 1.00 93.19 89 GLY A N 1
ATOM 696 C CA . GLY A 1 89 ? 7.069 9.692 1.267 1.00 93.19 89 GLY A CA 1
ATOM 697 C C . GLY A 1 89 ? 7.111 8.231 1.706 1.00 93.19 89 GLY A C 1
ATOM 698 O O . GLY A 1 89 ? 7.119 7.327 0.874 1.00 93.19 89 GLY A O 1
ATOM 699 N N . SER A 1 90 ? 7.180 8.005 3.014 1.00 91.62 90 SER A N 1
ATOM 700 C CA . SER A 1 90 ? 7.200 6.669 3.614 1.00 91.62 90 SER A CA 1
ATOM 701 C C . SER A 1 90 ? 6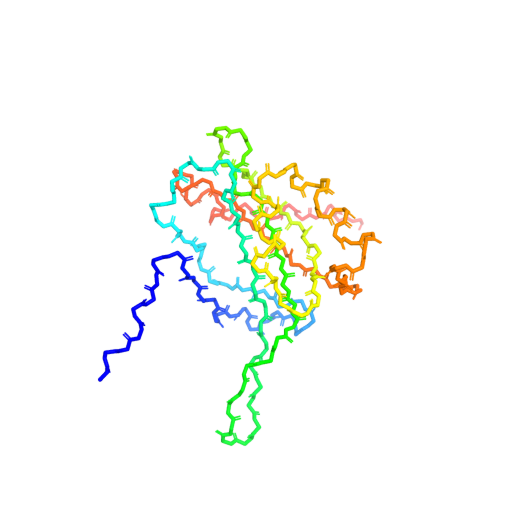.264 6.631 4.822 1.00 91.62 90 SER A C 1
ATOM 703 O O . SER A 1 90 ? 6.138 7.651 5.507 1.00 91.62 90 SER A O 1
ATOM 705 N N . PRO A 1 91 ? 5.618 5.487 5.101 1.00 93.50 91 PRO A N 1
ATOM 706 C CA . PRO A 1 91 ? 4.747 5.357 6.261 1.00 93.50 91 PRO A CA 1
ATOM 707 C C . PRO A 1 91 ? 5.541 5.536 7.555 1.00 93.50 91 PRO A C 1
ATOM 709 O O . PRO A 1 91 ? 6.613 4.950 7.716 1.00 93.50 91 PRO A O 1
ATOM 712 N N . THR A 1 92 ? 5.004 6.306 8.501 1.00 93.00 92 THR A N 1
ATOM 713 C CA . THR A 1 92 ? 5.536 6.328 9.868 1.00 93.00 92 THR A CA 1
ATOM 714 C C . THR A 1 92 ? 4.995 5.135 10.651 1.00 93.00 92 THR A C 1
ATOM 716 O O . THR A 1 92 ? 3.886 4.663 10.398 1.00 93.00 92 THR A O 1
ATOM 719 N N . LEU A 1 93 ? 5.763 4.649 11.630 1.00 93.06 93 LEU A N 1
ATOM 720 C CA . LEU A 1 93 ? 5.316 3.554 12.496 1.00 93.06 93 LEU A CA 1
ATOM 721 C C . LEU A 1 93 ? 4.030 3.918 13.252 1.00 93.06 93 LEU A C 1
ATOM 723 O O . LEU A 1 93 ? 3.130 3.095 13.344 1.00 93.06 93 LEU A O 1
ATOM 727 N N . GLU A 1 94 ? 3.935 5.157 13.734 1.00 94.25 94 GLU A N 1
ATOM 728 C CA . GLU A 1 94 ? 2.750 5.690 14.416 1.00 94.25 94 GLU A CA 1
ATOM 729 C C . GLU A 1 94 ? 1.501 5.621 13.527 1.00 94.25 94 GLU A C 1
ATOM 731 O O . GLU A 1 94 ? 0.455 5.148 13.960 1.00 94.25 94 GLU A O 1
ATOM 736 N N . LEU A 1 95 ? 1.620 6.031 12.259 1.00 94.44 95 LEU A N 1
ATOM 737 C CA . LEU A 1 95 ? 0.515 5.953 11.308 1.00 94.44 95 LEU A CA 1
ATOM 738 C C . LEU A 1 95 ? 0.106 4.501 11.050 1.00 94.44 95 LEU A C 1
ATOM 740 O O . LEU A 1 95 ? -1.083 4.204 11.025 1.00 94.44 95 LEU A O 1
ATOM 744 N N . LEU A 1 96 ? 1.074 3.598 10.861 1.00 94.56 96 LEU A N 1
ATOM 745 C CA . LEU A 1 96 ? 0.768 2.182 10.670 1.00 94.56 96 LEU A CA 1
ATOM 746 C C . LEU A 1 96 ? 0.040 1.623 11.893 1.00 94.56 96 LEU A C 1
ATOM 748 O O . LEU A 1 96 ? -1.014 1.031 11.726 1.00 94.56 96 LEU A O 1
ATOM 752 N N . GLN A 1 97 ? 0.530 1.880 13.106 1.00 94.00 97 GLN A N 1
ATOM 753 C CA . GLN A 1 97 ? -0.123 1.444 14.345 1.00 94.00 97 GLN A CA 1
ATOM 754 C C . GLN A 1 97 ? -1.554 1.974 14.464 1.00 94.00 97 GLN A C 1
ATOM 756 O O . GLN A 1 97 ? -2.448 1.210 14.826 1.00 94.00 97 GLN A O 1
ATOM 761 N N . GLN A 1 98 ? -1.784 3.240 14.104 1.00 94.00 98 GLN A N 1
ATOM 762 C CA . GLN A 1 98 ? -3.125 3.820 14.058 1.00 94.00 98 GLN A CA 1
ATOM 763 C C . GLN A 1 98 ? -4.034 3.039 13.091 1.00 94.00 98 GLN A C 1
ATOM 765 O O . GLN A 1 98 ? -5.116 2.602 13.478 1.00 94.00 98 GLN A O 1
ATOM 770 N N . LEU A 1 99 ? -3.562 2.780 11.866 1.00 94.19 99 LEU A N 1
ATOM 771 C CA . LEU A 1 99 ? -4.299 2.018 10.847 1.00 94.19 99 LEU A CA 1
ATOM 772 C C . LEU A 1 99 ? -4.585 0.560 11.256 1.00 94.19 99 LEU A C 1
ATOM 774 O O . LEU A 1 99 ? -5.515 -0.039 10.724 1.00 94.19 99 LEU A O 1
ATOM 778 N N . GLN A 1 100 ? -3.792 -0.027 12.162 1.00 92.44 100 GLN A N 1
ATOM 779 C CA . GLN A 1 100 ? -4.008 -1.391 12.666 1.00 92.44 100 GLN A CA 1
ATOM 780 C C . GLN A 1 100 ? -5.061 -1.471 13.780 1.00 92.44 100 GLN A C 1
ATOM 782 O O . GLN A 1 100 ? -5.666 -2.527 13.967 1.00 92.44 100 GLN A O 1
ATOM 787 N N . GLN A 1 101 ? -5.218 -0.405 14.568 1.00 89.25 101 GLN A N 1
ATOM 788 C CA . GLN A 1 101 ? -6.032 -0.407 15.790 1.00 89.25 101 GLN A CA 1
ATOM 789 C C . GLN A 1 101 ? -7.416 0.211 15.586 1.00 89.25 101 GLN A C 1
ATOM 791 O O . GLN A 1 101 ? -8.385 -0.228 16.206 1.00 89.25 101 GLN A O 1
ATOM 796 N N . GLU A 1 102 ? -7.502 1.232 14.739 1.00 87.81 102 GLU A N 1
ATOM 797 C CA . GLU A 1 102 ? -8.735 1.958 14.452 1.00 87.81 102 GLU A CA 1
ATOM 798 C C . GLU A 1 102 ? -9.474 1.358 13.247 1.00 87.81 102 GLU A C 1
ATOM 800 O O . GLU A 1 102 ? -9.010 0.421 12.592 1.00 87.81 102 GLU A O 1
ATOM 805 N N . ASN A 1 103 ? -10.650 1.904 12.931 1.00 91.31 103 ASN A N 1
ATOM 806 C CA . ASN A 1 103 ? -11.255 1.642 11.632 1.00 91.31 103 ASN A CA 1
ATOM 807 C C . ASN A 1 103 ? -10.310 2.175 10.542 1.00 91.31 103 ASN A C 1
ATOM 809 O O . ASN A 1 103 ? -10.006 3.367 10.509 1.00 91.31 103 ASN A O 1
ATOM 813 N N . PHE A 1 104 ? -9.847 1.280 9.668 1.00 92.75 104 PHE A N 1
ATOM 814 C CA . PHE A 1 104 ? -8.861 1.593 8.637 1.00 92.75 104 PHE A CA 1
ATOM 815 C C . PHE A 1 104 ? -9.273 2.779 7.752 1.00 92.75 104 PHE A C 1
ATOM 817 O O . PHE A 1 104 ? -8.448 3.651 7.483 1.00 92.75 104 PHE A O 1
ATOM 824 N N . GLU A 1 105 ? -10.533 2.825 7.307 1.00 92.06 105 GLU A N 1
ATOM 825 C CA . GLU A 1 105 ? -11.027 3.870 6.402 1.00 92.06 105 GLU A CA 1
ATOM 826 C C . GLU A 1 105 ? -11.055 5.232 7.104 1.00 92.06 105 GLU A C 1
ATOM 828 O O . GLU A 1 105 ? -10.529 6.213 6.571 1.00 92.06 105 GLU A O 1
ATOM 833 N N . ASP A 1 106 ? -11.571 5.268 8.335 1.00 94.31 106 ASP A N 1
ATOM 834 C CA . ASP A 1 106 ? -11.648 6.486 9.146 1.00 94.31 106 ASP A CA 1
ATOM 835 C C . ASP A 1 106 ? -10.248 7.023 9.486 1.00 94.31 106 ASP A C 1
ATOM 837 O O . ASP A 1 106 ? -9.972 8.213 9.312 1.00 94.31 106 ASP A O 1
ATOM 841 N N . ALA A 1 107 ? -9.332 6.145 9.910 1.00 94.56 107 ALA A N 1
ATOM 842 C CA . ALA A 1 107 ? -7.955 6.503 10.245 1.00 94.56 107 ALA A CA 1
ATOM 843 C C . ALA A 1 107 ? -7.184 7.021 9.021 1.00 94.56 107 ALA A C 1
ATOM 845 O O . ALA A 1 107 ? -6.446 8.010 9.108 1.00 94.56 107 ALA A O 1
ATOM 846 N N . LEU A 1 108 ? -7.385 6.399 7.854 1.00 94.19 108 LEU A N 1
ATOM 847 C CA . LEU A 1 108 ? -6.791 6.850 6.600 1.00 94.19 108 LEU A CA 1
ATOM 848 C C . LEU A 1 108 ? -7.335 8.226 6.194 1.00 94.19 108 LEU A C 1
ATOM 850 O O . LEU A 1 108 ? -6.556 9.133 5.887 1.00 94.19 108 LEU A O 1
ATOM 854 N N . GLN A 1 109 ? -8.656 8.416 6.245 1.00 94.00 109 GLN A N 1
ATOM 855 C CA . GLN A 1 109 ? -9.302 9.693 5.937 1.00 94.00 109 GLN A CA 1
ATOM 856 C C . GLN A 1 109 ? -8.854 10.800 6.903 1.00 94.00 109 GLN A C 1
ATOM 858 O O . GLN A 1 109 ? -8.574 11.933 6.486 1.00 94.00 109 GLN A O 1
ATOM 863 N N . GLN A 1 11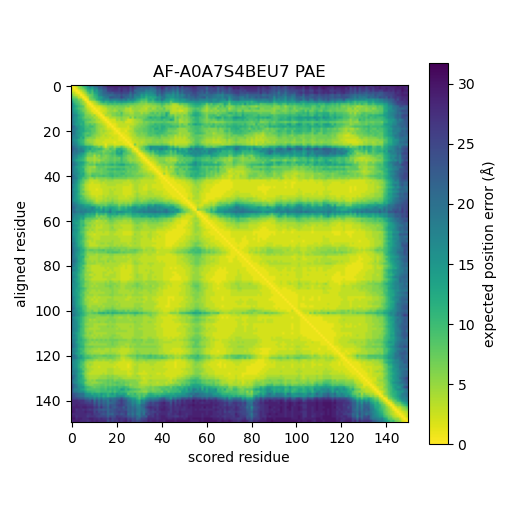0 ? -8.718 10.484 8.190 1.00 95.44 110 GLN A N 1
ATOM 864 C CA . GLN A 1 110 ? -8.187 11.407 9.184 1.00 95.44 110 GLN A CA 1
ATOM 865 C C . GLN A 1 110 ? -6.732 11.781 8.874 1.00 95.44 110 GLN A C 1
ATOM 867 O O . GLN A 1 110 ? -6.385 12.959 8.909 1.00 95.44 110 GLN A O 1
ATOM 872 N N . ALA A 1 111 ? -5.875 10.816 8.533 1.00 95.25 111 ALA A N 1
ATOM 873 C CA . ALA A 1 111 ? -4.476 11.084 8.200 1.00 95.25 111 ALA A CA 1
ATOM 874 C C . ALA A 1 111 ? -4.323 11.978 6.955 1.00 95.25 111 ALA A C 1
ATOM 876 O O . ALA A 1 111 ? -3.457 12.861 6.934 1.00 95.25 111 ALA A O 1
ATOM 877 N N . VAL A 1 112 ? -5.181 11.789 5.946 1.00 94.44 112 VAL A N 1
ATOM 878 C CA . VAL A 1 112 ? -5.246 12.651 4.754 1.00 94.44 112 VAL A CA 1
ATOM 879 C C . VAL A 1 112 ? -5.709 14.060 5.122 1.00 94.44 112 VAL A C 1
ATOM 881 O O . VAL A 1 112 ? -5.032 15.039 4.807 1.00 94.44 112 VAL A O 1
ATOM 884 N N . SER A 1 113 ? -6.840 14.183 5.821 1.00 94.88 113 SER A N 1
ATOM 885 C CA . SER A 1 113 ? -7.416 15.487 6.185 1.00 94.88 113 SER A CA 1
ATOM 886 C C . SER A 1 113 ? -6.512 16.294 7.125 1.00 94.88 113 SER A C 1
ATOM 888 O O . SER A 1 113 ? -6.395 17.511 6.977 1.00 94.88 113 SER A O 1
ATOM 890 N N . SER A 1 114 ? -5.786 15.622 8.024 1.00 94.88 114 SER A N 1
ATOM 891 C CA . SER A 1 114 ? -4.799 16.240 8.912 1.00 94.88 114 SER A CA 1
ATOM 892 C C . SER A 1 114 ? -3.442 16.493 8.241 1.00 94.88 114 SER A C 1
ATOM 894 O O . SER A 1 114 ? -2.491 16.861 8.930 1.00 94.88 114 SER A O 1
ATOM 896 N N . LYS A 1 115 ? -3.309 16.254 6.927 1.00 92.88 115 LYS A N 1
ATOM 897 C CA . LYS A 1 115 ? -2.074 16.418 6.134 1.00 92.88 115 LYS A CA 1
ATOM 898 C C . LYS A 1 115 ? -0.870 15.601 6.630 1.00 92.88 115 LYS A C 1
ATOM 900 O O . LYS A 1 115 ? 0.263 15.897 6.254 1.00 92.88 115 LYS A O 1
ATOM 905 N N . ARG A 1 116 ? -1.097 14.567 7.449 1.00 93.12 116 ARG A N 1
ATOM 906 C CA . ARG A 1 116 ? -0.054 13.598 7.845 1.00 93.12 116 ARG A CA 1
ATOM 907 C C . ARG A 1 116 ? 0.253 12.628 6.708 1.00 93.12 116 ARG A C 1
ATOM 909 O O . ARG A 1 116 ? 1.366 12.124 6.604 1.00 93.12 116 ARG A O 1
ATOM 916 N N . LEU A 1 117 ? -0.733 12.405 5.843 1.00 94.62 117 LEU A N 1
ATOM 917 C CA . LEU A 1 117 ? -0.636 11.613 4.631 1.00 94.62 117 LEU A CA 1
ATOM 918 C C . LEU A 1 117 ? -0.879 12.516 3.420 1.00 94.62 117 LEU A C 1
ATOM 920 O O . LEU A 1 117 ? -1.875 13.236 3.365 1.00 94.62 117 LEU A O 1
ATOM 924 N N . LYS A 1 118 ? 0.021 12.473 2.436 1.00 95.88 118 LYS A N 1
ATOM 925 C CA . LYS A 1 118 ? -0.119 13.237 1.192 1.00 95.88 118 LYS A CA 1
ATOM 926 C C . LYS A 1 118 ? -0.354 12.290 0.023 1.00 95.88 118 LYS A C 1
ATOM 928 O O . LYS A 1 118 ? 0.523 11.490 -0.302 1.00 95.88 118 LYS A O 1
ATOM 933 N N . LEU A 1 119 ? -1.517 12.424 -0.605 1.00 95.12 119 LEU A N 1
ATOM 934 C CA . LEU A 1 119 ? -1.895 11.713 -1.823 1.00 95.12 119 LEU A CA 1
ATOM 935 C C . LEU A 1 119 ? -0.989 12.112 -2.998 1.00 95.12 119 LEU A C 1
ATOM 937 O O . LEU A 1 119 ? -0.654 13.287 -3.162 1.00 95.12 119 LEU A O 1
ATOM 941 N N . LEU A 1 120 ? -0.602 11.133 -3.812 1.00 94.69 120 LEU A N 1
ATOM 942 C CA . LEU A 1 120 ? 0.000 11.353 -5.120 1.00 94.69 120 LEU A CA 1
ATOM 943 C C . LEU A 1 120 ? -1.114 11.470 -6.156 1.00 94.69 120 LEU A C 1
ATOM 945 O O . LEU A 1 120 ? -1.855 10.522 -6.410 1.00 94.69 120 LEU A O 1
ATOM 949 N N . GLU A 1 121 ? -1.243 12.655 -6.739 1.00 90.62 121 GLU A N 1
ATOM 950 C CA . GLU A 1 121 ? -2.270 12.925 -7.739 1.00 90.62 121 GLU A CA 1
ATOM 951 C C . GLU A 1 121 ? -2.066 12.056 -8.985 1.00 90.62 121 GLU A C 1
ATOM 953 O O . GLU A 1 121 ? -0.951 11.911 -9.485 1.00 90.62 121 GLU A O 1
ATOM 958 N N . SER A 1 122 ? -3.166 11.502 -9.502 1.00 88.75 122 SER A N 1
ATOM 959 C CA . SER A 1 122 ? -3.184 10.658 -10.707 1.00 88.75 122 SER A CA 1
ATOM 960 C C . SER A 1 122 ? -2.310 9.395 -10.630 1.00 88.75 122 SER A C 1
ATOM 962 O O . SER A 1 122 ? -1.895 8.875 -11.665 1.00 88.75 122 SER A O 1
ATOM 964 N N . ALA A 1 123 ? -2.030 8.890 -9.424 1.00 92.88 123 ALA A N 1
ATOM 965 C CA . ALA A 1 123 ? -1.247 7.678 -9.214 1.00 92.88 123 ALA A CA 1
ATOM 966 C C . ALA A 1 123 ? -2.002 6.675 -8.326 1.00 92.88 123 ALA A C 1
ATOM 968 O O . ALA A 1 123 ? -2.488 7.007 -7.243 1.00 92.88 123 ALA A O 1
ATOM 969 N N . SER A 1 124 ? -2.070 5.426 -8.779 1.00 95.38 124 SER A N 1
ATOM 970 C CA . SER A 1 124 ? -2.692 4.321 -8.050 1.00 95.38 124 SER A CA 1
ATOM 971 C C . SER A 1 124 ? -1.956 3.019 -8.322 1.00 95.38 124 SER A C 1
ATOM 973 O O . SER A 1 124 ? -1.293 2.886 -9.349 1.00 95.38 124 SER A O 1
ATOM 975 N N . VAL A 1 125 ? -2.132 2.044 -7.439 1.00 94.06 125 VAL A N 1
ATOM 976 C CA . VAL A 1 125 ? -1.719 0.660 -7.670 1.00 94.06 125 VAL A CA 1
ATOM 977 C C . VAL A 1 125 ? -2.950 -0.233 -7.670 1.00 94.06 125 VAL A C 1
ATOM 979 O O . VAL A 1 125 ? -3.844 -0.058 -6.844 1.00 94.06 125 VAL A O 1
ATOM 982 N N . VAL A 1 126 ? -3.008 -1.171 -8.610 1.00 93.25 126 VAL A N 1
ATOM 983 C CA . VAL A 1 126 ? -4.030 -2.218 -8.609 1.00 93.25 126 VAL A CA 1
ATOM 984 C C . VAL A 1 126 ? -3.430 -3.449 -7.952 1.00 93.25 126 VAL A C 1
ATOM 986 O O . VAL A 1 126 ? -2.360 -3.902 -8.353 1.00 93.25 126 VAL A O 1
ATOM 989 N N . ILE A 1 127 ? -4.103 -3.966 -6.929 1.00 91.25 127 ILE A N 1
ATOM 990 C CA . ILE A 1 127 ? -3.709 -5.194 -6.244 1.00 91.25 127 ILE A CA 1
ATOM 991 C C . ILE A 1 127 ? -4.834 -6.214 -6.310 1.00 91.25 127 ILE A C 1
ATOM 993 O O . ILE A 1 127 ? -6.011 -5.867 -6.217 1.00 91.25 127 ILE A O 1
ATOM 997 N N . SER A 1 128 ? -4.452 -7.478 -6.403 1.00 90.00 128 SER A N 1
ATOM 998 C CA . SER A 1 128 ? -5.361 -8.611 -6.294 1.00 90.00 128 SER A CA 1
ATOM 999 C C . SER A 1 128 ? -4.983 -9.364 -5.020 1.00 90.00 128 SER A C 1
ATOM 1001 O O . SER A 1 128 ? -3.880 -9.899 -4.919 1.00 90.00 128 SER A O 1
ATOM 1003 N N . LEU A 1 129 ? -5.874 -9.379 -4.028 1.00 91.38 129 LEU A N 1
ATOM 1004 C CA . LEU A 1 129 ? -5.674 -10.076 -2.755 1.00 91.38 129 LEU A CA 1
ATOM 1005 C C . LEU A 1 129 ? -6.562 -11.315 -2.694 1.00 91.38 129 LEU A C 1
ATOM 1007 O O . LEU A 1 129 ? -7.775 -11.210 -2.845 1.00 91.38 129 LEU A O 1
ATOM 1011 N N . LEU A 1 130 ? -5.978 -12.475 -2.416 1.00 89.94 130 LEU A N 1
ATOM 1012 C CA . LEU A 1 130 ? -6.708 -13.734 -2.336 1.00 89.94 130 LEU A CA 1
ATOM 1013 C C . LEU A 1 130 ? -6.316 -14.515 -1.088 1.00 89.94 130 LEU A C 1
ATOM 1015 O O . LEU A 1 130 ? -5.194 -14.398 -0.596 1.00 89.94 130 LEU A O 1
ATOM 1019 N N . ASP A 1 131 ? -7.246 -15.328 -0.593 1.00 88.25 131 ASP A N 1
ATOM 1020 C CA . ASP A 1 131 ? -6.923 -16.342 0.403 1.00 88.25 131 ASP A CA 1
ATOM 1021 C C . ASP A 1 131 ? -5.966 -17.378 -0.206 1.00 88.25 131 ASP A C 1
ATOM 1023 O O . ASP A 1 131 ? -6.174 -17.843 -1.327 1.00 88.25 131 ASP A O 1
ATOM 1027 N N . ALA A 1 132 ? -4.923 -17.760 0.530 1.00 82.62 132 ALA A N 1
ATOM 1028 C CA . ALA A 1 132 ? -3.947 -18.742 0.067 1.00 82.62 132 ALA A CA 1
ATOM 1029 C C . ALA A 1 132 ? -4.574 -20.114 -0.246 1.00 82.62 132 ALA A C 1
ATOM 1031 O O . ALA A 1 132 ? -4.072 -20.831 -1.107 1.00 82.62 132 ALA A O 1
ATOM 1032 N N . GLN A 1 133 ? -5.688 -20.477 0.400 1.00 82.81 133 GLN A N 1
ATOM 1033 C CA . GLN A 1 133 ? -6.429 -21.708 0.098 1.00 82.81 133 GLN A CA 1
ATOM 1034 C C . GLN A 1 133 ? -7.092 -21.689 -1.286 1.00 82.81 133 GLN A C 1
ATOM 1036 O O . GLN A 1 133 ? -7.453 -22.738 -1.810 1.00 82.81 133 GLN A O 1
ATOM 1041 N N . ARG A 1 134 ? -7.239 -20.501 -1.876 1.00 81.12 134 ARG A N 1
ATOM 1042 C CA . ARG A 1 134 ? -7.838 -20.251 -3.192 1.00 81.12 134 ARG A CA 1
ATOM 1043 C C . ARG A 1 134 ? -6.779 -19.974 -4.265 1.00 81.12 134 ARG A C 1
ATOM 1045 O O . ARG A 1 134 ? -7.096 -19.504 -5.355 1.00 81.12 134 ARG A O 1
ATOM 1052 N N . PHE A 1 135 ? -5.506 -20.228 -3.956 1.00 74.12 135 PHE A N 1
ATOM 1053 C CA . PHE A 1 135 ? -4.400 -20.044 -4.891 1.00 74.12 135 PHE A CA 1
ATOM 1054 C C . PHE A 1 135 ? -4.674 -20.772 -6.220 1.00 74.12 135 PHE A C 1
ATOM 1056 O O . PHE A 1 135 ? -5.115 -21.920 -6.221 1.00 74.12 135 PHE A O 1
ATOM 1063 N N . GLY A 1 136 ? -4.429 -20.098 -7.347 1.00 69.12 136 GLY A N 1
ATOM 1064 C CA . GLY A 1 136 ? -4.734 -20.614 -8.685 1.00 69.12 136 GLY A CA 1
ATOM 1065 C C . GLY A 1 136 ? -6.089 -20.192 -9.264 1.00 69.12 136 GLY A C 1
ATOM 1066 O O . GLY A 1 136 ? -6.265 -20.276 -10.478 1.00 69.12 136 GLY A O 1
ATOM 1067 N N . GLU A 1 137 ? -7.037 -19.680 -8.466 1.00 73.81 137 GLU A N 1
ATOM 1068 C CA . GLU A 1 137 ? -8.344 -19.248 -9.001 1.00 73.81 137 GLU A CA 1
ATOM 1069 C C . GLU A 1 137 ? -8.215 -18.119 -10.038 1.00 73.81 137 GLU A C 1
ATOM 1071 O O . GLU A 1 137 ? -8.934 -18.109 -11.036 1.00 73.81 137 GLU A O 1
ATOM 1076 N N . TRP A 1 138 ? -7.268 -17.198 -9.842 1.00 67.75 138 TRP A N 1
ATOM 1077 C CA . TRP A 1 138 ? -7.002 -16.092 -10.771 1.00 67.75 138 TRP A CA 1
ATOM 1078 C C . TRP A 1 138 ? -5.951 -16.393 -11.839 1.00 67.75 138 TRP A C 1
ATOM 1080 O O . TRP A 1 138 ? -5.797 -15.603 -12.765 1.00 67.75 138 TRP A O 1
ATOM 1090 N N . ASP A 1 139 ? -5.281 -17.543 -11.752 1.00 64.88 139 ASP A N 1
ATOM 1091 C CA . ASP A 1 139 ? -4.347 -18.007 -12.786 1.00 64.88 139 ASP A CA 1
ATOM 1092 C C . ASP A 1 139 ? -5.096 -18.675 -13.951 1.00 64.88 139 ASP A C 1
ATOM 1094 O O . ASP A 1 139 ? -4.548 -18.886 -15.035 1.00 64.88 139 ASP A O 1
ATOM 1098 N N . SER A 1 140 ? -6.376 -19.007 -13.741 1.00 52.78 140 SER A N 1
ATOM 1099 C CA . SER A 1 140 ? -7.241 -19.491 -14.805 1.00 52.78 140 SER A CA 1
ATOM 1100 C C . SER A 1 140 ? -7.551 -18.347 -15.773 1.00 52.78 140 SER A C 1
ATOM 1102 O O . SER A 1 140 ? -8.215 -17.371 -15.430 1.00 52.78 140 SER A O 1
ATOM 1104 N N . ALA A 1 141 ? -7.044 -18.468 -17.000 1.00 48.53 141 ALA A N 1
ATOM 1105 C CA . ALA A 1 141 ? -7.325 -17.562 -18.103 1.00 48.53 141 ALA A CA 1
ATOM 1106 C C . ALA A 1 141 ? -8.817 -17.616 -18.472 1.00 48.53 141 ALA A C 1
ATOM 1108 O O . ALA A 1 141 ? -9.211 -18.236 -19.458 1.00 48.53 141 ALA A O 1
ATOM 1109 N N . GLN A 1 142 ? -9.678 -16.969 -17.690 1.00 46.72 142 GLN A N 1
ATOM 1110 C CA . GLN A 1 142 ? -10.959 -16.529 -18.215 1.00 46.72 142 GLN A CA 1
ATOM 1111 C C . GLN A 1 142 ? -10.642 -15.373 -19.152 1.00 46.72 142 GLN A C 1
ATOM 1113 O O . GLN A 1 142 ? -10.425 -14.239 -18.728 1.00 46.72 142 GLN A O 1
ATOM 1118 N N . SER A 1 143 ? -10.534 -15.705 -20.438 1.00 43.47 143 SER A N 1
ATOM 1119 C CA . SER A 1 143 ? -10.502 -14.753 -21.540 1.00 43.47 143 SER A CA 1
ATOM 1120 C C . SER A 1 143 ? -11.488 -13.628 -21.246 1.00 43.47 143 SER A C 1
ATOM 1122 O O . SER A 1 143 ? -12.690 -13.881 -21.122 1.00 43.47 143 SER A O 1
ATOM 1124 N N . ARG A 1 144 ? -10.971 -12.402 -21.100 1.00 47.34 144 ARG A N 1
ATOM 1125 C CA . ARG A 1 144 ? -11.778 -11.183 -21.033 1.00 47.34 144 ARG A CA 1
ATOM 1126 C C . ARG A 1 144 ? -12.803 -11.272 -22.170 1.00 47.34 144 ARG A C 1
ATOM 1128 O O . ARG A 1 144 ? -12.362 -11.368 -23.315 1.00 47.34 144 ARG A O 1
ATOM 1135 N N . PRO A 1 145 ? -14.121 -11.304 -21.905 1.00 47.56 145 PRO A N 1
ATOM 1136 C CA . PRO A 1 145 ? -15.088 -11.305 -22.990 1.00 47.56 145 PRO A CA 1
ATOM 1137 C C . PRO A 1 145 ? -14.837 -10.047 -23.821 1.00 47.56 145 PRO A C 1
ATOM 1139 O O . PRO A 1 145 ? -14.784 -8.941 -23.269 1.00 47.56 145 PRO A O 1
ATOM 1142 N N . GLU A 1 146 ? -14.585 -10.224 -25.119 1.00 46.91 146 GLU A N 1
ATOM 1143 C CA . GLU A 1 146 ? -14.415 -9.087 -26.014 1.00 46.91 146 GLU A CA 1
ATOM 1144 C C . GLU A 1 146 ? -15.686 -8.230 -25.958 1.00 46.91 146 GLU A C 1
ATOM 1146 O O . GLU A 1 146 ? -16.797 -8.776 -25.917 1.00 46.91 146 GLU A O 1
ATOM 1151 N N . PRO A 1 147 ? -15.557 -6.894 -25.899 1.00 52.91 147 PRO A N 1
ATOM 1152 C CA . PRO A 1 147 ? -16.724 -6.039 -26.012 1.00 52.91 147 PRO A CA 1
ATOM 1153 C C . PRO A 1 147 ? -17.427 -6.345 -27.344 1.00 52.91 147 PRO A C 1
ATOM 1155 O O . PRO A 1 147 ? -16.744 -6.558 -28.349 1.00 52.91 147 PRO A O 1
ATOM 1158 N N . PRO A 1 148 ? -18.771 -6.379 -27.376 1.00 55.16 148 PRO A N 1
ATOM 1159 C CA . PRO A 1 148 ? -19.496 -6.625 -28.613 1.00 55.16 148 PRO A CA 1
ATOM 1160 C C . PRO A 1 148 ? -19.070 -5.592 -29.656 1.00 55.16 148 PRO A C 1
ATOM 1162 O O . PRO A 1 148 ? -19.074 -4.389 -29.382 1.00 55.16 148 PRO A O 1
ATOM 1165 N N . SER A 1 149 ? -18.670 -6.076 -30.831 1.00 66.50 149 SER A N 1
ATOM 1166 C CA . SER A 1 149 ? -18.333 -5.230 -31.970 1.00 66.50 149 SER A CA 1
ATOM 1167 C C . SER A 1 149 ? -19.539 -4.346 -32.297 1.00 66.50 149 SER A C 1
ATOM 1169 O O . SER A 1 149 ? -20.640 -4.865 -32.493 1.00 66.50 149 SER A O 1
ATOM 1171 N N . GLN A 1 150 ? -19.335 -3.026 -32.285 1.00 57.66 150 GLN A N 1
ATOM 1172 C CA . GLN A 1 150 ? -20.298 -2.065 -32.829 1.00 57.66 150 GLN A CA 1
ATOM 1173 C C . GLN A 1 150 ? -20.231 -2.052 -34.352 1.00 57.66 150 GLN A C 1
ATOM 1175 O O . GLN A 1 150 ? -19.103 -2.176 -34.883 1.00 57.66 150 GLN A O 1
#

Sequence (150 aa):
RSPPQRSANVRITESIEWDSSLRSPVWDSLAAHLQSVPLEKGALLVVDLRCLTQIREARSLKPQGWTAFPIFKGTLVNAGIYQLPLFSGSPTLELLQQLQQENFEDALQQAVSSKRLKLLESASVVISLLDAQRFGEWDSAQSRPEPPSQ

Nearest PDB structures (foldseek):
  7cly-assembly1_A  TM=5.453E-01  e=1.946E-01  Mus musculus
  3jc8-assembly1_Ma  TM=3.245E-01  e=6.210E+00  Myxococcus xanthus DK 1622

Solvent-accessible surface area (backbone atoms only — not comparable to full-atom values): 9662 Å² total; per-residue (Å²): 132,82,76,85,78,77,60,81,82,67,83,84,88,82,53,57,42,84,89,41,46,92,90,59,70,41,67,67,57,73,83,83,82,66,70,89,71,73,98,43,71,45,39,64,48,72,50,78,43,64,45,81,47,71,58,91,91,48,76,45,78,41,83,72,21,28,39,74,44,62,47,34,55,79,94,39,61,51,54,47,78,44,81,38,66,23,25,55,76,74,87,48,70,68,58,52,53,44,43,33,75,49,61,48,67,60,44,50,52,49,32,41,75,70,63,77,39,47,74,39,84,100,42,68,49,79,47,77,44,70,47,77,93,54,66,62,66,84,72,53,83,71,73,76,78,73,77,81,85,127

Radius of gyration: 17.61 Å; Cα contacts (8 Å, |Δi|>4): 173; chains: 1; bounding box: 49×38×49 Å

pLDDT: mean 82.85, std 15.14, range [31.06, 96.88]

Secondary structure (DSSP, 8-state):
-PPP---TT--------TTSBTTB----------TT----TT-EEEEEEEEEEEETTEEEEEEEEEEEEESEETTEE--EEEEEEEESS---HHHHHHHHHS-HHHHHHHHHHTTSS-EEEEEEEEEEE--GGGTTTTTS---PPPPPP-

Mean predicted aligned error: 8.58 Å

Foldseek 3Di:
DDPPDDDLQDDDQDAWDPPDDPQGIDGPDADDDRPPDDQAQLDKDKAWDWDWDDDPPDTDTHTPFMDIDGQDDPRHGPFDKDKAWTWPDDDDPVLSVQCSPDPNVVSVVVCVVVVVTHTDPPDTDIDGHDDPVCRCVVVPPPPDPPDPDD

Organism: Chrysotila carterae (NCBI:txid13221)